Protein AF-X1IYZ9-F1 (afdb_monomer)

Nearest PDB structures (foldseek):
  2yku-assembly1_C  TM=9.107E-01  e=2.413E-02  Mesorhizobium sp. LUK
  6ssd-assembly1_A  TM=8.113E-01  e=5.120E-02  Streptomyces kaniharaensis
  6iz9-assembly1_A  TM=8.605E-01  e=9.477E-02  Mesorhizobium sp. LUK
  6k8h-assembly1_A  TM=7.262E-01  e=5.120E-02  Sphaerobacter thermophilus DSM 20745
  6hbv-assembly1_A  TM=8.708E-01  e=1.638E-01  Sphingopyxis macrogoltabida

InterPro domains:
  IPR015422 Pyridoxal phosphate-dependent transferase, small domain [G3DSA:3.90.1150.10] (1-92)

Solvent-accessible surface area (backbone atoms only — not comparable to full-atom values): 5609 Å² total; per-residue (Å²): 136,46,70,48,79,68,84,74,74,86,70,78,49,86,51,98,47,96,87,50,66,38,53,90,52,64,64,59,77,64,39,69,85,46,47,65,49,25,48,51,50,26,51,46,27,42,78,68,75,42,84,53,60,58,44,37,34,47,78,55,62,92,82,64,48,71,68,56,50,53,52,49,51,51,46,49,52,58,34,52,55,49,32,39,74,73,63,72,36,81,83,129

Secondary structure (DSSP, 8-state):
--EEE---S--SS--SSTTS-S-S-HHHHT-GGGHHHHHHHHHHHHHTT---BTTTEEE--TT--HHHHHHHHHHHHHHHHHHHHTTSS---

pLDDT: mean 93.56, std 5.54, range [63.66, 98.5]

Structure (mmCIF, N/CA/C/O backbone):
data_AF-X1IYZ9-F1
#
_entry.id   AF-X1IYZ9-F1
#
loop_
_atom_site.group_PDB
_atom_site.id
_atom_site.type_symbol
_atom_site.label_atom_id
_atom_site.label_alt_id
_atom_site.label_comp_id
_atom_site.label_asym_id
_atom_site.label_entity_id
_atom_site.label_seq_id
_atom_site.pdbx_PDB_ins_code
_atom_site.Cartn_x
_atom_site.Cartn_y
_atom_site.Cartn_z
_atom_site.occupancy
_atom_site.B_iso_or_equiv
_atom_site.auth_seq_id
_atom_site.auth_comp_id
_atom_site.auth_asym_id
_atom_site.auth_atom_id
_atom_site.pdbx_PDB_model_num
ATOM 1 N N . ARG A 1 1 ? 0.594 1.174 16.898 1.00 69.19 1 ARG A N 1
ATOM 2 C CA . ARG A 1 1 ? 1.199 1.876 15.737 1.00 69.19 1 ARG A CA 1
ATOM 3 C C . ARG A 1 1 ? 0.073 2.504 14.937 1.00 69.19 1 ARG A C 1
ATOM 5 O O . ARG A 1 1 ? -0.950 1.857 14.800 1.00 69.19 1 ARG A O 1
ATOM 12 N N . SER A 1 2 ? 0.247 3.724 14.441 1.00 88.56 2 SER A N 1
ATOM 13 C CA . SER A 1 2 ? -0.765 4.421 13.632 1.00 88.56 2 SER A CA 1
ATOM 14 C C . SER A 1 2 ? -0.347 4.599 12.174 1.00 88.56 2 SER A C 1
ATOM 16 O O . SER A 1 2 ? -1.131 5.122 11.398 1.00 88.56 2 SER A O 1
ATOM 18 N N . ILE A 1 3 ? 0.870 4.203 11.780 1.00 92.38 3 ILE A N 1
ATOM 19 C CA . ILE A 1 3 ? 1.359 4.347 10.403 1.00 92.38 3 ILE A CA 1
ATOM 20 C C . ILE A 1 3 ? 2.056 3.056 9.963 1.00 92.38 3 ILE A C 1
ATOM 22 O O . ILE A 1 3 ? 2.895 2.531 10.698 1.00 92.38 3 ILE A O 1
ATOM 26 N N . VAL A 1 4 ? 1.716 2.575 8.766 1.00 91.88 4 VAL A N 1
ATOM 27 C CA . VAL A 1 4 ? 2.366 1.444 8.083 1.00 91.88 4 VAL A CA 1
ATOM 28 C C . VAL A 1 4 ? 3.008 1.946 6.793 1.00 91.88 4 VAL A C 1
ATOM 30 O O . VAL A 1 4 ? 2.359 2.642 6.010 1.00 91.88 4 VAL A O 1
ATOM 33 N N . HIS A 1 5 ? 4.277 1.601 6.571 1.00 91.25 5 HIS A N 1
ATOM 34 C CA . HIS A 1 5 ? 5.031 1.957 5.368 1.00 91.25 5 HIS A CA 1
ATOM 35 C C . HIS A 1 5 ? 5.137 0.757 4.428 1.00 91.25 5 HIS A C 1
ATOM 37 O O . HIS A 1 5 ? 5.633 -0.293 4.824 1.00 91.25 5 HIS A O 1
ATOM 43 N N . LEU A 1 6 ? 4.726 0.927 3.171 1.00 91.00 6 LEU A N 1
ATOM 44 C CA . LEU A 1 6 ? 4.882 -0.109 2.153 1.00 91.00 6 LEU A CA 1
ATOM 45 C C . LEU A 1 6 ? 6.239 -0.021 1.452 1.00 91.00 6 LEU A C 1
ATOM 47 O O . LEU A 1 6 ? 6.624 1.040 0.932 1.00 91.00 6 LEU A O 1
ATOM 51 N N . TYR A 1 7 ? 6.910 -1.166 1.359 1.00 91.38 7 TYR A N 1
ATOM 52 C CA . TYR A 1 7 ? 8.128 -1.363 0.585 1.00 91.38 7 TYR A CA 1
ATOM 53 C C . TYR A 1 7 ? 7.852 -2.259 -0.628 1.00 91.38 7 TYR A C 1
ATOM 55 O O . TYR A 1 7 ? 7.315 -3.352 -0.488 1.00 91.38 7 TYR A O 1
ATOM 63 N N . PHE A 1 8 ? 8.241 -1.783 -1.812 1.00 89.25 8 PHE A N 1
ATOM 64 C CA . PHE A 1 8 ? 8.270 -2.566 -3.045 1.00 89.25 8 PHE A CA 1
ATOM 65 C C . PHE A 1 8 ? 9.711 -2.587 -3.536 1.00 89.25 8 PHE A C 1
ATOM 67 O O . PHE A 1 8 ? 10.250 -1.536 -3.881 1.00 89.25 8 PHE A O 1
ATOM 74 N N . GLY A 1 9 ? 10.336 -3.759 -3.539 1.00 89.38 9 GLY A N 1
ATOM 75 C CA . GLY A 1 9 ? 11.699 -3.917 -4.022 1.00 89.38 9 GLY A CA 1
ATOM 76 C C . GLY A 1 9 ? 12.380 -5.180 -3.496 1.00 89.38 9 GLY A C 1
ATOM 77 O O . GLY A 1 9 ? 11.792 -5.916 -2.704 1.00 89.38 9 GLY A O 1
ATOM 78 N N . PRO A 1 10 ? 13.627 -5.430 -3.926 1.00 90.50 10 PRO A N 1
ATOM 79 C CA . PRO A 1 10 ? 14.423 -6.556 -3.452 1.00 90.50 10 PRO A CA 1
ATOM 80 C C . PRO A 1 10 ? 14.691 -6.486 -1.945 1.00 90.50 10 PRO A C 1
ATOM 82 O O . PRO A 1 10 ? 14.895 -5.402 -1.396 1.00 90.50 10 PRO A O 1
ATOM 85 N N . ILE A 1 11 ? 14.732 -7.645 -1.297 1.00 92.62 11 ILE A N 1
ATOM 86 C CA . ILE A 1 11 ? 15.055 -7.808 0.124 1.00 92.62 11 ILE A CA 1
ATOM 87 C C . ILE A 1 11 ? 16.511 -8.271 0.232 1.00 92.62 11 ILE A C 1
ATOM 89 O O . ILE A 1 11 ? 16.912 -9.191 -0.477 1.00 92.62 11 ILE A O 1
ATOM 93 N N . ASP A 1 12 ? 17.298 -7.640 1.107 1.00 95.75 12 ASP A N 1
ATOM 94 C CA . ASP A 1 12 ? 18.688 -8.043 1.375 1.00 95.75 12 ASP A CA 1
ATOM 95 C C . ASP A 1 12 ? 18.796 -8.956 2.601 1.00 95.75 12 ASP A C 1
ATOM 97 O O . ASP A 1 12 ? 19.696 -9.790 2.686 1.00 95.75 12 ASP A O 1
ATOM 101 N N . TYR A 1 13 ? 17.892 -8.781 3.564 1.00 95.06 13 TYR A N 1
ATOM 102 C CA . TYR A 1 13 ? 17.796 -9.588 4.773 1.00 95.06 13 TYR A CA 1
ATOM 103 C C . TYR A 1 13 ? 16.366 -9.554 5.311 1.00 95.06 13 TYR A C 1
ATOM 105 O O . TYR A 1 13 ? 15.651 -8.569 5.126 1.00 95.06 13 TYR A O 1
ATOM 113 N N . GLU A 1 14 ? 15.981 -10.607 6.027 1.00 94.25 14 GLU A N 1
ATOM 114 C CA . GLU A 1 14 ? 14.724 -10.631 6.772 1.00 94.25 14 GLU A CA 1
ATOM 115 C C . GLU A 1 14 ? 14.840 -9.704 7.995 1.00 94.25 14 GLU A C 1
ATOM 117 O O . GLU A 1 14 ? 15.758 -9.885 8.808 1.00 94.25 14 GLU A O 1
ATOM 122 N N . PRO A 1 15 ? 13.982 -8.678 8.135 1.00 92.88 15 PRO A N 1
ATOM 123 C CA . PRO A 1 15 ? 13.963 -7.838 9.325 1.00 92.88 15 PRO A CA 1
ATOM 124 C C . PRO A 1 15 ? 13.668 -8.652 10.589 1.00 92.88 15 PRO A C 1
ATOM 126 O O . PRO A 1 15 ? 12.858 -9.570 10.579 1.00 92.88 15 PRO A O 1
ATOM 129 N N . SER A 1 16 ? 14.277 -8.279 11.715 1.00 93.62 16 SER A N 1
ATOM 130 C CA . SER A 1 16 ? 13.942 -8.888 13.011 1.00 93.62 16 SER A CA 1
ATOM 131 C C . SER A 1 16 ? 12.542 -8.515 13.506 1.00 93.62 16 SER A C 1
ATOM 133 O O . SER A 1 16 ? 12.002 -9.201 14.371 1.00 93.62 16 SER A O 1
ATOM 135 N N . ASP A 1 17 ? 11.990 -7.406 13.003 1.00 92.31 17 ASP A N 1
ATOM 136 C CA . ASP A 1 17 ? 10.626 -6.952 13.253 1.00 92.31 17 ASP A CA 1
ATOM 137 C C . ASP A 1 17 ? 10.144 -5.983 12.153 1.00 92.31 17 ASP A C 1
ATOM 139 O O . ASP A 1 17 ? 10.945 -5.358 11.453 1.00 92.31 17 ASP A O 1
ATOM 143 N N . ASP A 1 18 ? 8.825 -5.795 12.064 1.00 85.94 18 ASP A N 1
ATOM 144 C CA . ASP A 1 18 ? 8.160 -5.018 11.009 1.00 85.94 18 ASP A CA 1
ATOM 145 C C . ASP A 1 18 ? 8.413 -3.490 11.054 1.00 85.94 18 ASP A C 1
ATOM 147 O O . ASP A 1 18 ? 7.791 -2.735 10.303 1.00 85.94 18 ASP 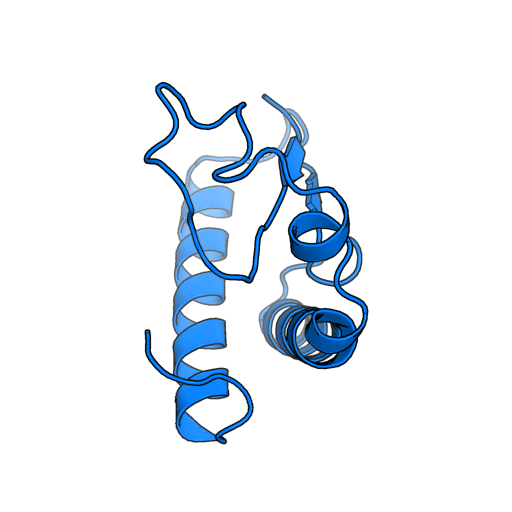A O 1
ATOM 151 N N . THR A 1 19 ? 9.211 -2.959 11.995 1.00 87.44 19 THR A N 1
ATOM 152 C CA . THR A 1 19 ? 9.644 -1.539 11.979 1.00 87.44 19 THR A CA 1
ATOM 153 C C . THR A 1 19 ? 10.843 -1.303 11.082 1.00 87.44 19 THR A C 1
ATOM 155 O O . THR A 1 19 ? 11.092 -0.158 10.692 1.00 87.44 19 THR A O 1
ATOM 158 N N . LEU A 1 20 ? 11.617 -2.350 10.804 1.00 91.50 20 LEU A N 1
ATOM 159 C CA . LEU A 1 20 ? 12.904 -2.219 10.152 1.00 91.50 20 LEU A CA 1
ATOM 160 C C . LEU A 1 20 ? 12.763 -2.451 8.648 1.00 91.50 20 LEU A C 1
ATOM 162 O O . LEU A 1 20 ? 12.034 -3.345 8.217 1.00 91.50 20 LEU A O 1
ATOM 166 N N . PRO A 1 21 ? 13.464 -1.664 7.816 1.00 92.69 21 PRO A N 1
ATOM 167 C CA . PRO A 1 21 ? 13.454 -1.903 6.387 1.00 92.69 21 PRO A CA 1
ATOM 168 C C . PRO A 1 21 ? 14.198 -3.213 6.059 1.00 92.69 21 PRO A C 1
ATOM 170 O O . PRO A 1 21 ? 15.217 -3.513 6.693 1.00 92.69 21 PRO A O 1
ATOM 173 N N . PRO A 1 22 ? 13.773 -3.941 5.011 1.00 94.38 22 PRO A N 1
ATOM 174 C CA . PRO A 1 22 ? 14.408 -5.182 4.538 1.00 94.38 22 PRO A CA 1
ATOM 175 C C . PRO A 1 22 ? 15.729 -4.965 3.775 1.00 94.38 22 PRO A C 1
ATOM 177 O O . PRO A 1 22 ? 16.257 -5.864 3.122 1.00 94.38 22 PRO A O 1
ATOM 180 N N . THR A 1 23 ? 16.254 -3.743 3.798 1.00 95.31 23 THR A N 1
ATOM 181 C CA . THR A 1 23 ? 17.525 -3.350 3.192 1.00 95.31 23 THR A CA 1
ATOM 182 C C . THR A 1 23 ? 18.053 -2.092 3.887 1.00 95.31 23 THR A C 1
ATOM 184 O O . THR A 1 23 ? 17.279 -1.285 4.405 1.00 95.31 23 THR A O 1
ATOM 187 N N . LYS A 1 24 ? 19.377 -1.902 3.876 1.00 94.75 24 LYS A N 1
ATOM 188 C CA . LYS A 1 24 ? 20.041 -0.654 4.305 1.00 94.75 24 LYS A CA 1
ATOM 189 C C . LYS A 1 24 ? 20.366 0.273 3.129 1.00 94.75 24 LYS A C 1
ATOM 191 O O . LYS A 1 24 ? 20.898 1.360 3.339 1.00 94.75 24 LYS A O 1
ATOM 196 N N . ASP A 1 25 ? 20.078 -0.155 1.902 1.00 95.62 25 ASP A N 1
ATOM 197 C CA . ASP A 1 25 ? 20.358 0.610 0.694 1.00 95.62 25 ASP A CA 1
ATOM 198 C C . ASP A 1 25 ? 19.247 1.633 0.434 1.00 95.62 25 ASP A C 1
ATOM 200 O O . ASP A 1 25 ? 18.120 1.301 0.052 1.00 95.62 25 ASP A O 1
ATOM 204 N N . ILE A 1 26 ? 19.583 2.911 0.606 1.00 93.50 26 ILE A N 1
ATOM 205 C CA . ILE A 1 26 ? 18.648 4.013 0.386 1.00 93.50 26 ILE A CA 1
ATOM 206 C C . ILE A 1 26 ? 18.146 4.084 -1.060 1.00 93.50 26 ILE A C 1
ATOM 208 O O . ILE A 1 26 ? 17.016 4.515 -1.283 1.00 93.50 26 ILE A O 1
ATOM 212 N N . GLN A 1 27 ? 18.936 3.634 -2.039 1.00 94.12 27 GLN A N 1
ATOM 213 C CA . GLN A 1 27 ? 18.535 3.649 -3.446 1.00 94.12 27 GLN A CA 1
ATOM 214 C C . GLN A 1 27 ? 17.455 2.606 -3.731 1.00 94.12 27 GLN A C 1
ATOM 216 O O . GLN A 1 27 ? 16.564 2.861 -4.538 1.00 94.12 27 GLN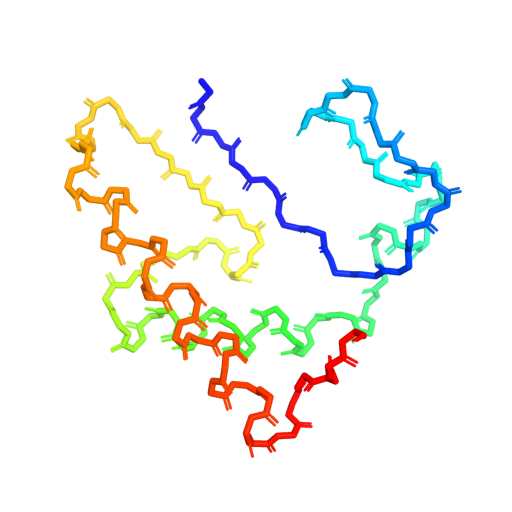 A O 1
ATOM 221 N N . LYS A 1 28 ? 17.469 1.467 -3.027 1.00 93.50 28 LYS A N 1
ATOM 222 C CA . LYS A 1 28 ? 16.383 0.476 -3.089 1.00 93.50 28 LYS A CA 1
ATOM 223 C C . LYS A 1 28 ? 15.117 1.001 -2.415 1.00 93.50 28 LYS A C 1
ATOM 225 O O . LYS A 1 28 ? 14.037 0.909 -2.992 1.00 93.50 28 LYS A O 1
ATOM 230 N N . ILE A 1 29 ? 15.256 1.622 -1.240 1.00 91.38 29 ILE A N 1
ATOM 231 C CA . ILE A 1 29 ? 14.133 2.207 -0.482 1.00 91.38 29 ILE A CA 1
ATOM 232 C C . ILE A 1 29 ? 13.437 3.319 -1.278 1.00 91.38 29 ILE A C 1
ATOM 234 O O . ILE A 1 29 ? 12.207 3.366 -1.343 1.00 91.38 29 ILE A O 1
ATOM 238 N N . MET A 1 30 ? 14.221 4.202 -1.897 1.00 89.94 30 MET A N 1
ATOM 239 C CA . MET A 1 30 ? 13.740 5.395 -2.598 1.00 89.94 30 MET A CA 1
ATOM 240 C C . MET A 1 30 ? 13.670 5.222 -4.119 1.00 89.94 30 MET A C 1
ATOM 242 O O . MET A 1 30 ? 13.585 6.220 -4.833 1.00 89.94 30 MET A O 1
ATOM 246 N N . ASN A 1 31 ? 13.692 3.983 -4.624 1.00 91.62 31 ASN A N 1
ATOM 247 C CA . ASN A 1 31 ? 13.771 3.714 -6.056 1.00 91.62 31 ASN A CA 1
ATOM 248 C C . ASN A 1 31 ? 12.613 4.396 -6.823 1.00 91.62 31 ASN A C 1
ATOM 250 O O . ASN A 1 31 ? 11.454 3.983 -6.680 1.00 91.62 31 ASN A O 1
ATOM 254 N N . PRO A 1 32 ? 12.889 5.402 -7.679 1.00 91.38 32 PRO A N 1
ATOM 255 C CA . PRO A 1 32 ? 11.847 6.119 -8.408 1.00 91.38 32 PRO A CA 1
ATOM 256 C C . PRO A 1 32 ? 11.094 5.219 -9.395 1.00 91.38 32 PRO A C 1
ATOM 258 O O . PRO A 1 32 ? 9.934 5.496 -9.701 1.00 91.38 32 PRO A O 1
ATOM 261 N N . ALA A 1 33 ? 11.692 4.104 -9.832 1.00 91.06 33 ALA A N 1
ATOM 262 C CA . ALA A 1 33 ? 11.034 3.126 -10.694 1.00 91.06 33 ALA A CA 1
ATOM 263 C C . ALA A 1 33 ? 9.831 2.442 -10.020 1.00 91.06 33 ALA A C 1
ATOM 265 O O . ALA A 1 33 ? 8.974 1.904 -10.712 1.00 91.06 33 ALA A O 1
ATOM 266 N N . MET A 1 34 ? 9.720 2.491 -8.686 1.00 91.12 34 MET A N 1
ATOM 267 C CA . MET A 1 34 ? 8.565 1.956 -7.951 1.00 91.12 34 MET A CA 1
ATOM 268 C C . MET A 1 34 ? 7.381 2.932 -7.906 1.00 91.12 34 MET A C 1
ATOM 270 O O . MET A 1 34 ? 6.296 2.576 -7.445 1.00 91.12 34 MET A O 1
ATOM 274 N N . MET A 1 35 ? 7.556 4.175 -8.370 1.00 91.75 35 MET A N 1
ATOM 275 C CA . MET A 1 35 ? 6.498 5.186 -8.360 1.00 91.75 35 MET A CA 1
ATOM 276 C C . MET A 1 35 ? 5.249 4.771 -9.152 1.00 91.75 35 MET A C 1
ATOM 278 O O . MET A 1 35 ? 4.157 4.902 -8.596 1.00 91.75 35 MET A O 1
ATOM 282 N N . PRO A 1 36 ? 5.354 4.258 -10.397 1.00 93.31 36 PRO A N 1
ATOM 283 C CA . PRO A 1 36 ? 4.177 3.863 -11.167 1.00 93.31 36 PRO A CA 1
ATOM 284 C C . PRO A 1 36 ? 3.379 2.757 -10.470 1.00 93.31 36 PRO A C 1
ATOM 286 O O . PRO A 1 36 ? 2.158 2.850 -10.403 1.00 93.31 36 PRO A O 1
ATOM 289 N N . ILE A 1 37 ? 4.066 1.782 -9.860 1.00 93.81 37 ILE A N 1
ATOM 290 C CA . ILE A 1 37 ? 3.448 0.700 -9.077 1.00 93.81 37 ILE A CA 1
ATOM 291 C C . ILE A 1 37 ? 2.670 1.279 -7.886 1.00 93.81 37 ILE A C 1
ATOM 293 O O . ILE A 1 37 ? 1.504 0.947 -7.690 1.00 93.81 37 ILE A O 1
ATOM 297 N N . ARG A 1 38 ? 3.268 2.202 -7.119 1.00 94.06 38 ARG A N 1
ATOM 298 C CA . ARG A 1 38 ? 2.608 2.842 -5.962 1.00 94.06 38 ARG A CA 1
ATOM 299 C C . ARG A 1 38 ? 1.390 3.675 -6.366 1.00 94.06 38 ARG A C 1
ATOM 301 O O . ARG A 1 38 ? 0.353 3.591 -5.714 1.00 94.06 38 ARG A O 1
ATOM 308 N N . ILE A 1 39 ? 1.498 4.456 -7.444 1.00 94.81 39 ILE A N 1
ATOM 309 C CA . ILE A 1 39 ? 0.369 5.227 -7.990 1.00 94.81 39 ILE A CA 1
ATOM 310 C C . ILE A 1 39 ? -0.741 4.275 -8.429 1.00 94.81 39 ILE A C 1
ATOM 312 O O . ILE A 1 39 ? -1.911 4.511 -8.120 1.00 94.81 39 ILE A O 1
ATOM 316 N N . ARG A 1 40 ? -0.379 3.186 -9.118 1.00 95.75 40 ARG A N 1
ATOM 317 C CA . ARG A 1 40 ? -1.350 2.211 -9.594 1.00 95.75 40 ARG A CA 1
ATOM 318 C C . ARG A 1 40 ? -2.092 1.571 -8.430 1.00 95.75 40 ARG A C 1
ATOM 320 O O . ARG A 1 40 ? -3.318 1.645 -8.415 1.00 95.75 40 ARG A O 1
ATOM 327 N N . LEU A 1 41 ? -1.367 1.074 -7.432 1.00 96.56 41 LEU A N 1
ATOM 328 C CA . LEU A 1 41 ? -1.933 0.538 -6.197 1.00 96.56 41 LEU A CA 1
ATOM 329 C C . LEU A 1 41 ? -2.855 1.544 -5.504 1.00 96.56 41 LEU A C 1
ATOM 331 O O . LEU A 1 41 ? -3.974 1.200 -5.138 1.00 96.56 41 LEU A O 1
ATOM 335 N N . GLY A 1 42 ? -2.414 2.797 -5.354 1.00 96.88 42 GLY A N 1
ATOM 336 C CA . GLY A 1 42 ? -3.224 3.849 -4.741 1.00 96.88 42 GLY A CA 1
ATOM 337 C C . GLY A 1 42 ? -4.570 4.040 -5.446 1.00 96.88 42 GLY A C 1
ATOM 338 O O . GLY A 1 42 ? -5.589 4.212 -4.785 1.00 96.88 42 GLY A O 1
ATOM 339 N N . LEU A 1 43 ? -4.594 3.943 -6.778 1.00 97.06 43 LEU A N 1
ATOM 340 C CA . LEU A 1 43 ? -5.827 4.018 -7.561 1.00 97.06 43 LEU A CA 1
ATOM 341 C C . LEU A 1 43 ? -6.712 2.770 -7.389 1.00 97.06 43 LEU A C 1
ATOM 343 O O . LEU A 1 43 ? -7.922 2.926 -7.251 1.00 97.06 43 LEU A O 1
ATOM 347 N N . HIS A 1 44 ? -6.137 1.562 -7.346 1.00 97.75 44 HIS A N 1
ATOM 348 C CA . HIS A 1 44 ? -6.901 0.330 -7.082 1.00 97.75 44 HIS A CA 1
ATOM 349 C C . HIS A 1 44 ? -7.553 0.333 -5.695 1.00 97.75 44 HIS A C 1
ATOM 351 O O . HIS A 1 44 ? -8.714 -0.063 -5.563 1.00 97.75 44 HIS A O 1
ATOM 357 N N . LEU A 1 45 ? -6.819 0.806 -4.685 1.00 98.00 45 LEU A N 1
ATOM 358 C CA . LEU A 1 45 ? -7.306 0.953 -3.315 1.00 98.00 45 LEU A CA 1
ATOM 359 C C . LEU A 1 45 ? -8.415 2.003 -3.236 1.00 98.00 45 LEU A C 1
ATOM 361 O O . LEU A 1 45 ? -9.470 1.733 -2.667 1.00 98.00 45 LEU A O 1
ATOM 365 N N . LEU A 1 46 ? -8.232 3.157 -3.885 1.00 97.75 46 LEU A N 1
ATOM 366 C CA . LEU A 1 46 ? -9.240 4.216 -3.902 1.00 97.75 46 LEU A CA 1
ATOM 367 C C . LEU A 1 46 ? -10.549 3.753 -4.556 1.00 97.75 46 LEU A C 1
ATOM 369 O O . LEU A 1 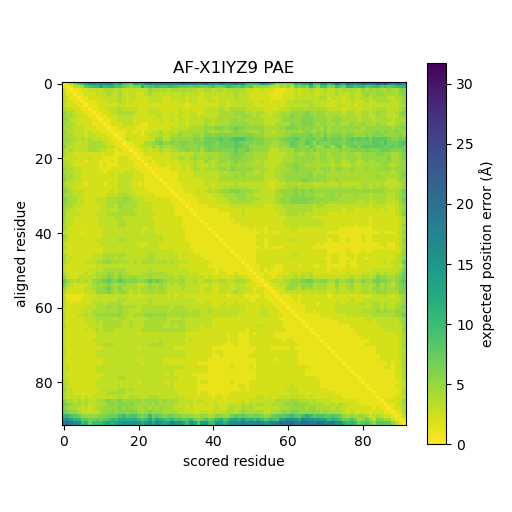46 ? -11.627 4.034 -4.039 1.00 97.75 46 LEU A O 1
ATOM 373 N N . GLN A 1 47 ? -10.468 2.998 -5.656 1.00 97.50 47 GLN A N 1
ATOM 374 C CA . GLN A 1 47 ? -11.638 2.397 -6.312 1.00 97.50 47 GLN A CA 1
ATOM 375 C C . GLN A 1 47 ? -12.374 1.380 -5.426 1.00 97.50 47 GLN A C 1
ATOM 377 O O . GLN A 1 47 ? -13.559 1.138 -5.638 1.00 97.50 47 GLN A O 1
ATOM 382 N N . ARG A 1 48 ? -11.691 0.812 -4.427 1.00 97.81 48 ARG A N 1
ATOM 383 C CA . ARG A 1 48 ? -12.253 -0.093 -3.412 1.00 97.81 48 ARG A CA 1
ATOM 384 C C . ARG A 1 48 ? -12.631 0.629 -2.114 1.00 97.81 48 ARG A C 1
ATOM 386 O O . ARG A 1 48 ? -12.913 -0.020 -1.116 1.00 97.81 48 ARG A O 1
ATOM 393 N N . GLY A 1 49 ? -12.633 1.963 -2.113 1.00 97.50 49 GLY A N 1
ATOM 394 C CA . GLY A 1 49 ? -13.013 2.775 -0.956 1.00 97.50 49 GLY A CA 1
ATOM 395 C C . GLY A 1 49 ? -11.907 2.980 0.083 1.00 97.50 49 GLY A C 1
ATOM 396 O O . GLY A 1 49 ? -12.173 3.561 1.131 1.00 97.50 49 GLY A O 1
ATOM 397 N N . ILE A 1 50 ? -10.667 2.564 -0.195 1.00 97.88 50 ILE A N 1
ATOM 398 C CA . ILE A 1 50 ? -9.531 2.711 0.721 1.00 97.88 50 ILE A CA 1
ATOM 399 C C . ILE A 1 50 ? -8.659 3.894 0.293 1.00 97.88 50 ILE A C 1
ATOM 401 O O . ILE A 1 50 ? -7.915 3.838 -0.689 1.00 97.88 50 ILE A O 1
ATOM 405 N N . ALA A 1 51 ? -8.714 4.978 1.064 1.00 96.75 51 ALA A N 1
ATOM 406 C CA . ALA A 1 51 ? -7.839 6.126 0.868 1.00 96.75 51 ALA A CA 1
ATOM 407 C C . ALA A 1 51 ? -6.473 5.894 1.536 1.00 96.75 51 ALA A C 1
ATOM 409 O O . ALA A 1 51 ? -6.384 5.562 2.715 1.00 96.75 51 ALA A O 1
ATOM 410 N N . THR A 1 52 ? -5.390 6.116 0.790 1.00 95.69 52 THR A N 1
ATOM 411 C CA . THR A 1 52 ? -4.010 6.042 1.298 1.00 95.69 52 THR A CA 1
ATOM 412 C C . THR A 1 52 ? -3.214 7.269 0.872 1.00 95.69 52 THR A C 1
ATOM 414 O O . THR A 1 52 ? -3.597 7.987 -0.054 1.00 95.69 52 THR A O 1
ATOM 417 N N . MET A 1 53 ? -2.054 7.489 1.493 1.00 91.81 53 MET A N 1
ATOM 418 C CA . MET A 1 53 ? -1.095 8.490 1.019 1.00 91.81 53 MET A CA 1
ATOM 419 C C . MET A 1 53 ? -0.354 7.956 -0.215 1.00 91.81 53 MET A C 1
ATOM 421 O O . MET A 1 53 ? 0.764 7.448 -0.114 1.00 91.81 53 MET A O 1
ATOM 425 N N . SER A 1 54 ? -1.001 8.026 -1.380 1.00 85.06 54 SER A N 1
ATOM 426 C CA . SER A 1 54 ? -0.459 7.618 -2.688 1.00 85.06 54 SER A CA 1
ATOM 427 C C . SER A 1 54 ? 0.061 6.172 -2.740 1.00 85.06 54 SER A C 1
ATOM 429 O O . SER A 1 54 ? 1.114 5.917 -3.327 1.00 85.06 54 SER A O 1
ATOM 431 N N . GLY A 1 55 ? -0.612 5.232 -2.065 1.00 89.31 55 GLY A N 1
ATOM 432 C CA . GLY A 1 55 ? -0.169 3.833 -1.980 1.00 89.31 55 GLY A CA 1
ATOM 433 C C . GLY A 1 55 ? 1.163 3.644 -1.240 1.00 89.31 55 GLY A C 1
ATOM 434 O O . GLY A 1 55 ? 1.837 2.632 -1.424 1.00 89.31 55 GLY A O 1
ATOM 435 N N . ARG A 1 56 ? 1.603 4.635 -0.449 1.00 89.19 56 ARG A N 1
ATOM 436 C CA . ARG A 1 56 ? 2.859 4.578 0.323 1.00 89.19 56 ARG A CA 1
ATOM 437 C C . ARG A 1 56 ? 2.633 4.257 1.783 1.00 89.19 56 ARG A C 1
ATOM 439 O O . ARG A 1 56 ? 3.385 3.466 2.349 1.00 89.19 56 ARG A O 1
ATOM 446 N N . PHE A 1 57 ? 1.637 4.913 2.369 1.00 92.25 57 PHE A N 1
ATOM 447 C CA . PHE A 1 57 ? 1.388 4.876 3.798 1.00 92.25 57 PHE A CA 1
ATOM 448 C C . PHE A 1 57 ? -0.087 4.620 4.076 1.00 92.25 57 PHE A C 1
ATOM 450 O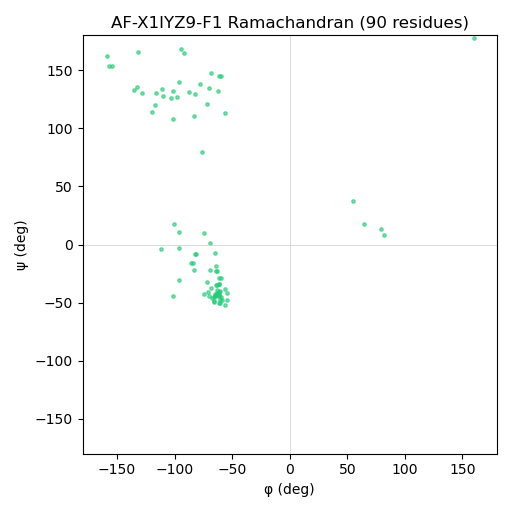 O . PHE A 1 57 ? -0.952 5.275 3.483 1.00 92.25 57 PHE A O 1
ATOM 457 N N . PHE A 1 58 ? -0.343 3.721 5.021 1.00 95.12 58 PHE A N 1
ATOM 458 C CA . PHE A 1 58 ? -1.632 3.609 5.696 1.00 95.12 58 PHE A CA 1
ATOM 459 C C . PHE A 1 58 ? -1.522 4.340 7.021 1.00 95.12 5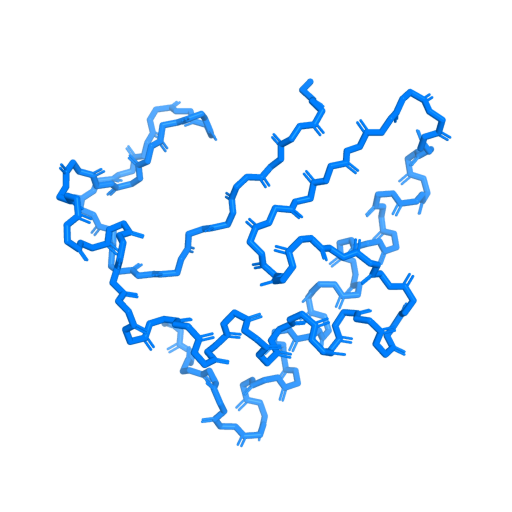8 PHE A C 1
ATOM 461 O O . PHE A 1 58 ? -0.593 4.078 7.786 1.00 95.12 58 PHE A O 1
ATOM 468 N N . ILE A 1 59 ? -2.441 5.269 7.270 1.00 95.06 59 ILE A N 1
ATOM 469 C CA . ILE A 1 59 ? -2.494 6.049 8.503 1.00 95.06 59 ILE A CA 1
ATOM 470 C C . ILE A 1 59 ? -3.803 5.704 9.200 1.00 95.06 59 ILE A C 1
ATOM 472 O O . ILE A 1 59 ? -4.878 5.902 8.643 1.00 95.06 59 ILE A O 1
ATOM 476 N N . LEU A 1 60 ? -3.699 5.190 10.416 1.00 95.56 60 LEU A N 1
ATOM 477 C CA . LEU A 1 60 ? -4.807 4.713 11.221 1.00 95.56 60 LEU A CA 1
ATOM 478 C C . LEU A 1 60 ? -5.011 5.638 12.418 1.00 95.56 60 LEU A C 1
ATOM 480 O O . LEU A 1 60 ? -4.069 5.996 13.126 1.00 95.56 60 LEU A O 1
ATOM 484 N N . SER A 1 61 ? -6.261 6.008 12.659 1.00 96.00 61 SER A N 1
ATOM 485 C CA . SER A 1 61 ? -6.702 6.651 13.897 1.00 96.00 61 SER A CA 1
ATOM 486 C C . SER A 1 61 ? -7.243 5.621 14.893 1.00 96.00 61 SER A C 1
ATOM 488 O O . SER A 1 61 ? -7.545 4.488 14.524 1.00 96.00 61 SER A O 1
ATOM 490 N N . ALA A 1 62 ? -7.453 6.054 16.137 1.00 96.75 62 ALA A N 1
ATOM 491 C CA . ALA A 1 62 ? -8.122 5.258 17.167 1.00 96.75 62 ALA A CA 1
ATOM 492 C C . ALA A 1 62 ? -9.604 4.952 16.864 1.00 96.75 62 ALA A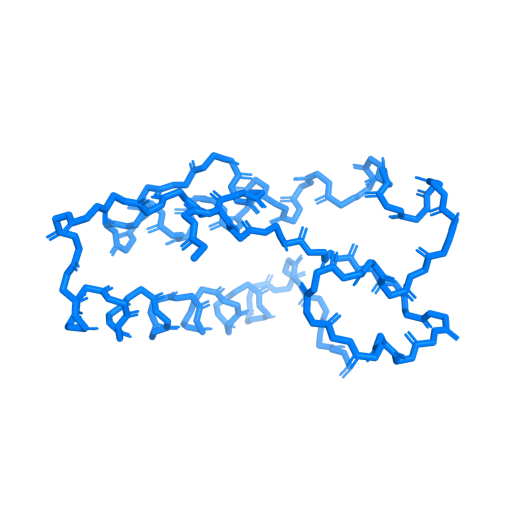 C 1
ATOM 494 O O . ALA A 1 62 ? -10.227 4.212 17.615 1.00 96.75 62 ALA A O 1
ATOM 495 N N . ALA A 1 63 ? -10.175 5.537 15.805 1.00 97.31 63 ALA A N 1
ATOM 496 C CA . ALA A 1 63 ? -11.554 5.286 15.399 1.00 97.31 63 ALA A CA 1
ATOM 497 C C . ALA A 1 63 ? -11.707 4.052 14.495 1.00 97.31 63 ALA A C 1
ATOM 499 O O . ALA A 1 63 ? -12.830 3.590 14.327 1.00 97.31 63 ALA A O 1
ATOM 500 N N . HIS A 1 64 ? -10.618 3.531 13.912 1.00 97.31 64 HIS A N 1
ATOM 501 C CA . HIS A 1 64 ? -10.699 2.319 13.096 1.00 97.31 64 HIS A CA 1
ATOM 502 C C . HIS A 1 64 ? -10.979 1.103 13.973 1.00 97.31 64 HIS A C 1
ATOM 504 O O . HIS A 1 64 ? -10.346 0.899 15.011 1.00 97.31 64 HIS A O 1
ATOM 510 N N . THR A 1 65 ? -11.912 0.289 13.512 1.00 98.06 65 THR A N 1
ATOM 511 C CA . THR A 1 65 ? -12.281 -0.996 14.093 1.00 98.06 65 THR A CA 1
ATOM 512 C C . THR A 1 65 ? -11.485 -2.127 13.449 1.00 98.06 65 THR A C 1
ATOM 514 O O . THR A 1 65 ? -10.922 -1.963 12.370 1.0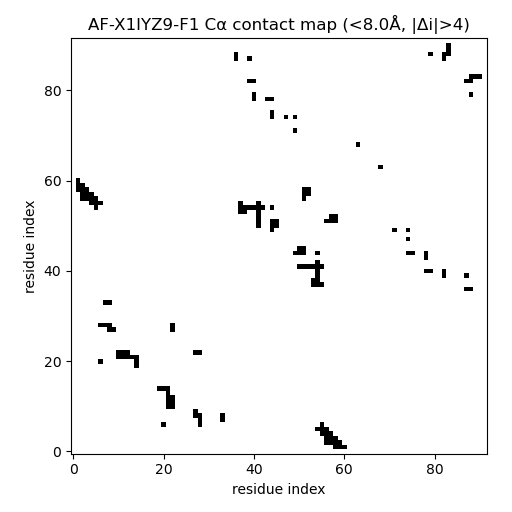0 98.06 65 THR A O 1
ATOM 517 N N . GLU A 1 66 ? -11.474 -3.302 14.081 1.00 97.56 66 GLU A N 1
ATOM 518 C CA . GLU A 1 66 ? -10.920 -4.530 13.488 1.00 97.56 66 GLU A CA 1
ATOM 519 C C . GLU A 1 66 ? -11.548 -4.826 12.118 1.00 97.56 66 GLU A C 1
ATOM 521 O O . GLU A 1 66 ? -10.840 -5.074 11.148 1.00 97.56 66 GLU A O 1
ATOM 526 N N . GLN A 1 67 ? -12.863 -4.638 12.000 1.00 98.44 67 GLN A N 1
ATOM 527 C CA . GLN A 1 67 ? -13.588 -4.801 10.744 1.00 98.44 67 GLN A CA 1
ATOM 528 C C . GLN A 1 67 ? -13.112 -3.836 9.636 1.00 98.44 67 GLN A C 1
ATOM 530 O O . GLN A 1 67 ? -13.133 -4.205 8.458 1.00 98.44 67 GLN A O 1
ATOM 535 N N . ASP A 1 68 ? -12.700 -2.609 9.972 1.00 97.94 68 ASP A N 1
ATOM 536 C CA . ASP A 1 68 ? -12.120 -1.683 8.988 1.00 97.94 68 ASP A CA 1
ATOM 537 C C . ASP A 1 68 ? -10.753 -2.184 8.503 1.00 97.94 68 ASP A C 1
ATOM 539 O O . ASP A 1 68 ? -10.423 -2.060 7.318 1.00 97.94 68 ASP A O 1
ATOM 543 N N . ILE A 1 69 ? -9.965 -2.779 9.407 1.00 97.12 69 ILE A N 1
ATOM 544 C CA . ILE A 1 69 ? -8.669 -3.379 9.075 1.00 97.12 69 ILE A CA 1
ATOM 545 C C . ILE A 1 69 ? -8.863 -4.579 8.157 1.00 97.12 69 ILE A C 1
ATOM 547 O O . ILE A 1 69 ? -8.240 -4.624 7.100 1.00 97.12 69 ILE A O 1
ATOM 551 N N . ASP A 1 70 ? -9.755 -5.501 8.504 1.00 98.31 70 ASP A N 1
ATOM 552 C CA . ASP A 1 70 ? -9.986 -6.721 7.729 1.00 98.31 70 ASP A CA 1
ATOM 553 C C . ASP A 1 70 ? -10.435 -6.409 6.299 1.00 98.31 70 ASP A C 1
ATOM 555 O O . ASP A 1 70 ? -9.890 -6.945 5.331 1.00 98.31 70 ASP A O 1
ATOM 559 N N . GLN A 1 71 ? -11.369 -5.465 6.142 1.00 98.25 71 GLN A N 1
ATOM 560 C CA . GLN A 1 71 ? -11.799 -4.998 4.822 1.00 98.25 71 GLN A CA 1
ATOM 561 C C . GLN A 1 71 ? -10.657 -4.336 4.046 1.00 98.25 71 GLN A C 1
ATOM 563 O O . GLN A 1 71 ? -10.525 -4.547 2.839 1.00 98.25 71 GLN A O 1
ATOM 568 N N . THR A 1 72 ? -9.807 -3.565 4.728 1.00 97.75 72 THR A N 1
ATOM 569 C CA . THR A 1 72 ? -8.636 -2.935 4.110 1.00 97.75 72 THR A CA 1
ATOM 570 C C . THR A 1 72 ? -7.630 -3.980 3.629 1.00 97.75 72 THR A C 1
ATOM 572 O O . THR A 1 72 ? -7.111 -3.855 2.520 1.00 97.75 72 THR A O 1
ATOM 575 N N . ILE A 1 73 ? -7.369 -5.023 4.424 1.00 97.50 73 ILE A N 1
ATOM 576 C CA . ILE A 1 73 ? -6.465 -6.121 4.061 1.00 97.50 73 ILE A CA 1
ATOM 577 C C . ILE A 1 73 ? -7.013 -6.902 2.865 1.00 97.50 73 ILE A C 1
ATOM 579 O O . ILE A 1 73 ? -6.266 -7.144 1.916 1.00 97.50 73 ILE A O 1
ATOM 583 N N . GLN A 1 74 ? -8.310 -7.223 2.855 1.00 98.50 74 GLN A N 1
ATOM 584 C CA . GLN A 1 74 ? -8.942 -7.886 1.713 1.00 98.50 74 GLN A CA 1
ATOM 585 C C . GLN A 1 74 ? -8.829 -7.031 0.443 1.00 98.50 74 GLN A C 1
ATOM 587 O O . GLN A 1 74 ? -8.334 -7.498 -0.581 1.00 98.50 74 GLN A O 1
ATOM 592 N N . ALA A 1 75 ? -9.203 -5.749 0.519 1.00 98.31 75 ALA A N 1
ATOM 593 C CA . ALA A 1 75 ? -9.118 -4.829 -0.613 1.00 98.31 75 ALA A CA 1
ATOM 594 C C . ALA A 1 75 ? -7.677 -4.641 -1.111 1.00 98.31 75 ALA A C 1
ATOM 596 O O . ALA A 1 75 ? -7.455 -4.456 -2.312 1.00 98.31 75 ALA A O 1
ATOM 597 N N . PHE A 1 76 ? -6.696 -4.680 -0.207 1.00 97.38 76 PHE A N 1
ATOM 598 C CA . PHE A 1 76 ? -5.279 -4.636 -0.545 1.00 97.38 76 PHE A CA 1
ATOM 599 C C . PHE A 1 76 ? -4.841 -5.884 -1.315 1.00 97.38 76 PHE A C 1
ATOM 601 O O . PHE A 1 76 ? -4.253 -5.737 -2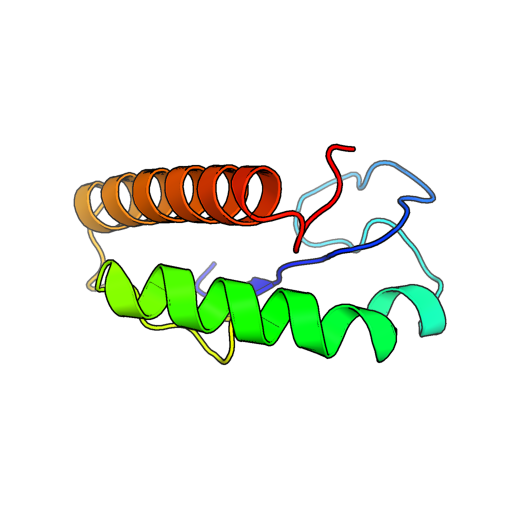.387 1.00 97.38 76 PHE A O 1
ATOM 608 N N . GLY A 1 77 ? -5.190 -7.084 -0.839 1.00 97.25 77 GLY A N 1
ATOM 609 C CA . GLY A 1 77 ? -4.945 -8.342 -1.553 1.00 97.25 77 GLY A CA 1
ATOM 610 C C . GLY A 1 77 ? -5.571 -8.341 -2.950 1.00 97.25 77 GLY A C 1
ATOM 611 O O . GLY A 1 77 ? -4.862 -8.488 -3.944 1.00 97.25 77 GLY A O 1
ATOM 612 N N . ASP A 1 78 ? -6.863 -8.013 -3.040 1.00 98.38 78 ASP A N 1
ATOM 613 C CA . ASP A 1 78 ? -7.596 -7.927 -4.310 1.00 98.38 78 ASP A CA 1
ATOM 614 C C . ASP A 1 78 ? -6.997 -6.890 -5.276 1.00 98.38 78 ASP A C 1
ATOM 616 O O . ASP A 1 78 ? -7.153 -6.986 -6.497 1.00 98.38 78 ASP A O 1
ATOM 620 N N . SER A 1 79 ? -6.356 -5.845 -4.744 1.00 97.50 79 SER A N 1
ATOM 621 C CA . SER A 1 79 ? -5.674 -4.828 -5.548 1.00 97.50 79 SER A CA 1
ATOM 622 C C . SER A 1 79 ? -4.367 -5.359 -6.126 1.00 97.50 79 SER A C 1
ATOM 624 O O . SER A 1 79 ? -4.101 -5.123 -7.302 1.00 97.50 79 SER A O 1
ATOM 626 N N . LEU A 1 80 ? -3.576 -6.088 -5.334 1.00 96.50 80 LEU A N 1
ATOM 627 C CA . LEU A 1 80 ? -2.341 -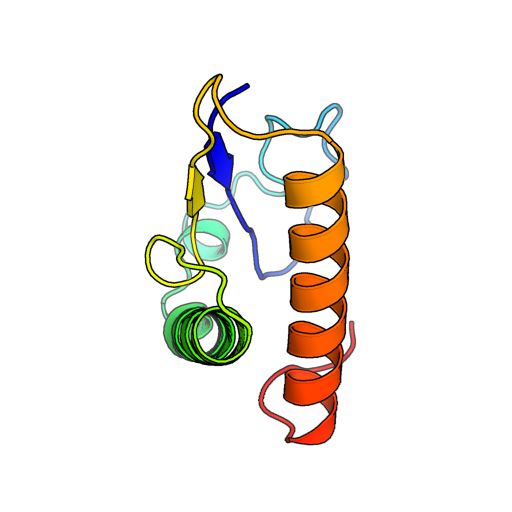6.717 -5.805 1.00 96.50 80 LEU A CA 1
ATOM 628 C C . LEU A 1 80 ? -2.630 -7.788 -6.859 1.00 96.50 80 LEU A C 1
ATOM 630 O O . LEU A 1 80 ? -1.981 -7.792 -7.904 1.00 96.50 80 LEU A O 1
ATOM 634 N N . ASP A 1 81 ? -3.639 -8.630 -6.637 1.00 97.44 81 ASP A N 1
ATOM 635 C CA . ASP A 1 81 ? -4.051 -9.652 -7.603 1.00 97.44 81 ASP A CA 1
ATOM 636 C C . ASP A 1 81 ? -4.516 -9.027 -8.924 1.00 97.44 81 ASP A C 1
ATOM 638 O O . ASP A 1 81 ? -4.121 -9.474 -10.003 1.00 97.44 81 ASP A O 1
ATOM 642 N N . ALA A 1 82 ? -5.292 -7.939 -8.861 1.00 97.75 82 ALA A N 1
ATOM 643 C CA . ALA A 1 82 ? -5.699 -7.199 -10.053 1.00 97.75 82 ALA A CA 1
ATOM 644 C C . ALA A 1 82 ? -4.499 -6.582 -10.793 1.00 97.75 82 ALA A C 1
ATOM 646 O O . ALA A 1 82 ? -4.437 -6.661 -12.019 1.00 97.75 82 ALA A O 1
ATOM 647 N N . MET A 1 83 ? -3.535 -6.013 -10.061 1.00 96.75 83 MET A N 1
ATOM 648 C CA . MET A 1 83 ? -2.305 -5.449 -10.630 1.00 96.75 83 MET A CA 1
ATOM 649 C C . MET A 1 83 ? -1.422 -6.516 -11.297 1.00 96.75 83 MET A C 1
ATOM 651 O O . MET A 1 83 ? -0.797 -6.262 -12.328 1.00 96.75 83 MET A O 1
ATOM 655 N N . ILE A 1 84 ? -1.391 -7.730 -10.743 1.00 96.38 84 ILE A N 1
ATOM 656 C CA . ILE A 1 84 ? -0.724 -8.878 -11.367 1.00 96.38 84 ILE A CA 1
ATOM 657 C C . ILE A 1 84 ? -1.458 -9.288 -12.648 1.00 96.38 84 ILE A C 1
ATOM 659 O O . ILE A 1 84 ? -0.821 -9.475 -13.683 1.00 96.38 84 ILE A O 1
ATOM 663 N N . ALA A 1 85 ? -2.789 -9.391 -12.606 1.00 97.25 85 ALA A N 1
ATOM 664 C CA . ALA A 1 85 ? -3.597 -9.794 -13.756 1.00 97.25 85 ALA A CA 1
ATOM 665 C C . ALA A 1 85 ? -3.505 -8.810 -14.939 1.00 97.25 85 ALA A C 1
ATOM 667 O O . ALA A 1 85 ? -3.513 -9.240 -16.091 1.00 97.25 85 ALA A O 1
ATOM 668 N N . GLU A 1 86 ? -3.383 -7.505 -14.679 1.00 95.75 86 GLU A N 1
ATOM 669 C CA . GLU A 1 86 ? -3.174 -6.486 -15.722 1.00 95.75 86 GLU A CA 1
ATOM 670 C C . GLU A 1 86 ? -1.706 -6.355 -16.177 1.00 95.75 86 GLU A C 1
ATOM 672 O O . GLU A 1 86 ? -1.422 -5.641 -17.138 1.00 95.75 86 GLU A O 1
ATOM 677 N N . GLY A 1 87 ? -0.767 -7.023 -15.495 1.00 94.44 87 GLY A N 1
ATOM 678 C CA . GLY A 1 87 ? 0.665 -6.987 -15.800 1.00 94.44 87 GLY A CA 1
ATOM 679 C C . GLY A 1 87 ? 1.409 -5.744 -15.296 1.00 94.44 87 GLY A C 1
ATOM 680 O O . GLY A 1 87 ? 2.543 -5.507 -15.712 1.00 94.44 87 GLY A O 1
ATOM 681 N N . SER A 1 88 ? 0.808 -4.942 -14.410 1.00 92.44 88 SER A N 1
ATOM 682 C CA . SER A 1 88 ? 1.454 -3.764 -13.807 1.00 92.44 88 SER A CA 1
ATOM 683 C C . SER A 1 88 ? 2.324 -4.104 -12.594 1.00 92.44 88 SER A C 1
ATOM 685 O O . SER A 1 88 ? 3.168 -3.298 -12.194 1.00 92.44 88 SER A O 1
ATOM 687 N N . LEU A 1 89 ? 2.147 -5.303 -12.033 1.00 91.69 89 LEU A N 1
ATOM 688 C CA . LEU A 1 89 ? 2.982 -5.877 -10.986 1.00 91.69 89 LEU A CA 1
ATOM 689 C C . LEU A 1 89 ? 3.443 -7.278 -11.396 1.00 91.69 89 LEU A C 1
ATOM 691 O O . LEU A 1 89 ? 2.642 -8.123 -11.786 1.00 91.69 89 LEU A O 1
ATOM 695 N N . SER A 1 90 ? 4.741 -7.548 -11.282 1.00 85.75 90 SER A N 1
ATOM 696 C CA . SER A 1 90 ? 5.269 -8.902 -11.444 1.00 85.75 90 SER A CA 1
ATOM 697 C C . SER A 1 90 ? 5.007 -9.721 -10.184 1.00 85.75 90 SER A C 1
ATOM 699 O O . SER A 1 90 ? 5.233 -9.233 -9.074 1.00 85.75 90 SER A O 1
ATOM 701 N N . LYS A 1 91 ? 4.609 -10.984 -10.347 1.00 75.88 91 LYS A N 1
ATOM 702 C CA . LYS A 1 91 ? 4.611 -11.938 -9.236 1.00 75.88 91 LYS A CA 1
ATOM 703 C C . LYS A 1 91 ? 6.054 -12.131 -8.750 1.00 75.88 91 LYS A C 1
ATOM 705 O O . LYS A 1 91 ? 6.950 -12.263 -9.585 1.00 75.88 91 LYS A O 1
ATOM 710 N N . ALA A 1 92 ? 6.252 -12.063 -7.434 1.00 63.66 92 ALA A N 1
ATOM 711 C CA . ALA A 1 92 ? 7.538 -12.341 -6.796 1.00 63.66 92 ALA A CA 1
ATOM 712 C C . ALA A 1 92 ? 7.933 -13.815 -6.957 1.00 63.66 92 ALA A C 1
ATOM 714 O O . ALA A 1 92 ? 7.010 -14.667 -6.996 1.00 63.66 92 ALA A O 1
#

Radius of gyration: 13.79 Å; Cα contacts (8 Å, |Δi|>4): 83; chains: 1; bounding box: 34×21×33 Å

Foldseek 3Di:
DFKAFDADFDAPADDPDRVDDSDPDVCRRVVVVCLVVLQQLQVQCVVLVHHDPSNTMGGHDPPDDPVNVVSSVVSSVVSVVVCVVVVVDPDD

Organism: NCBI:txid412755

Mean predicted aligned error: 3.22 Å

Sequence (92 aa):
RSIVHLYFGPIDYEPSDDTLPPTKDIQKIMNPAMMPIRIRLGLHLLQRGIATMSGRFFILSAAHTEQDIDQTIQAFGDSLDAMIAEGSLSKA